Protein 4L9E (pdb70)

Solvent-accessible surface area: 6986 Å² total; per-residue (Å²): 131,171,180,88,101,104,69,147,92,70,77,103,13,64,110,32,223,54,22,25,1,17,0,6,34,88,60,1,107,2,69,8,0,4,94,28,0,5,132,25,1,37,14,96,95,151,74,0,68,40,21,9,5,1,126,8,2,71,69,56,180,124,51,73,0,18,111,42,0,43,87,42,18,75,75,153,82,49,27,63,13,138,11,43,0,115,110,30,108,81,144,0,50,3,18,5,109,56,87,188,41,106,90,72,94,17,0,58,2,49,2,71,80,40,143

B-factor: mean 42.39, std 17.26, range [24.11, 146.59]

Organism: Cereibacter sphaeroides (strain ATCC 17023 / DSM 158 / JCM 6121 / CCUG 31486 / LMG 2827 / NBRC 12203 / NCIMB 8253 / ATH 2.4.1.) (NCBI:txid272943)

Nearest PDB structures (foldseek):
  4l9e-assembly1_A-2  TM=1.003E+00  e=3.384E-23  Cereibacter sphaeroides 2.4.1
  4l9g-assembly1_A  TM=9.927E-01  e=9.973E-22  Cereibacter sphaeroides 2.4.1
  4l9g-assembly1_B  TM=9.903E-01  e=1.534E-21  Cereibacter sphaeroides 2.4.1
  4hh3-assembly1_B  TM=9.884E-01  e=2.509E-21  Cereibacter sphaeroides 2.4.1
  4hh2-assembly1_D  TM=9.838E-01  e=3.413E-21  Cereibacter sphaeroides 2.4.1

GO terms:
  GO:0042802 identical protein binding (F, IPI)
  GO:0005515 protein binding (F, IPI)

Structure (mmCIF, N/CA/C/O backbone):
data_4L9E
#
_entry.id   4L9E
#
_cell.length_a   50.380
_cell.length_b   50.380
_cell.length_c   163.310
_cell.angle_alpha   90.000
_cell.angle_beta   90.000
_cell.angle_gamma   120.000
#
_symmetry.space_group_name_H-M   'P 61 2 2'
#
loop_
_entity.id
_entity.type
_entity.pdbx_description
1 polymer 'Transcriptional regulator, PpsR'
2 water wat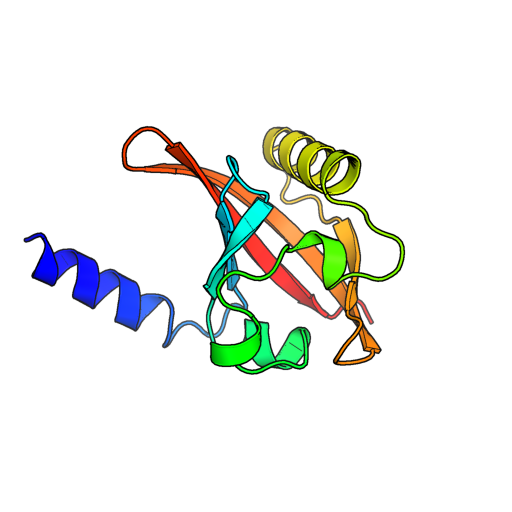er
#
loop_
_atom_site.group_PDB
_atom_site.id
_atom_site.type_symbol
_atom_site.label_atom_id
_atom_site.label_alt_id
_atom_site.label_comp_id
_atom_site.label_asym_id
_atom_site.label_entity_id
_atom_site.label_seq_id
_atom_site.pdbx_PDB_ins_code
_atom_site.Cartn_x
_atom_site.Cartn_y
_atom_site.Cartn_z
_atom_site.occupancy
_atom_site.B_iso_or_equiv
_atom_site.auth_seq_id
_atom_site.auth_comp_id
_atom_site.auth_asym_id
_atom_site.auth_atom_id
_atom_site.pdbx_PDB_model_num
ATOM 1 N N . THR A 1 25 ? 13.259 -4.890 -1.654 1.00 111.26 143 THR A N 1
ATOM 2 C CA . THR A 1 25 ? 12.590 -4.369 -0.468 1.00 107.21 143 THR A CA 1
ATOM 3 C C . THR A 1 25 ? 12.025 -2.981 -0.743 1.00 105.91 143 THR A C 1
ATOM 4 O O . THR A 1 25 ? 10.892 -2.677 -0.372 1.00 97.77 143 THR A O 1
ATOM 8 N N . GLN A 1 26 ? 12.829 -2.138 -1.386 1.00 113.37 144 GLN A N 1
ATOM 9 C CA . GLN A 1 26 ? 12.355 -0.850 -1.876 1.00 112.87 144 GLN A CA 1
ATOM 10 C C . GLN A 1 26 ? 11.271 -1.093 -2.916 1.00 104.88 144 GLN A C 1
ATOM 11 O O . GLN A 1 26 ? 10.159 -0.581 -2.804 1.00 96.26 144 GLN A O 1
ATOM 17 N N . ARG A 1 27 ? 11.607 -1.896 -3.921 1.00 105.34 145 ARG A N 1
ATOM 18 C CA . ARG A 1 27 ? 10.694 -2.207 -5.012 1.00 98.95 145 ARG A CA 1
ATOM 19 C C . ARG A 1 27 ? 9.583 -3.147 -4.556 1.00 87.33 145 ARG A C 1
ATOM 20 O O . ARG A 1 27 ? 8.442 -3.030 -5.001 1.00 79.66 145 ARG A O 1
ATOM 28 N N . GLU A 1 28 ? 9.928 -4.080 -3.673 1.00 81.56 146 GLU A N 1
ATOM 29 C CA . GLU A 1 28 ? 8.963 -5.028 -3.123 1.00 71.05 146 GLU A CA 1
ATOM 30 C C . GLU A 1 28 ? 7.800 -4.314 -2.438 1.00 59.95 146 GLU A C 1
ATOM 31 O O . GLU A 1 28 ? 6.636 -4.502 -2.799 1.00 53.56 146 GLU A O 1
ATOM 37 N N . MET A 1 29 ? 8.121 -3.493 -1.443 1.00 54.78 147 MET A N 1
ATOM 38 C CA . MET A 1 29 ? 7.088 -2.778 -0.709 1.00 46.96 147 MET A CA 1
ATOM 39 C C . MET A 1 29 ? 6.432 -1.712 -1.573 1.00 45.50 147 MET A C 1
ATOM 40 O O . MET A 1 29 ? 5.251 -1.440 -1.416 1.00 42.83 147 MET A O 1
ATOM 45 N N . GLU A 1 30 ? 7.190 -1.128 -2.500 1.00 47.85 148 GLU A N 1
ATOM 46 C CA . GLU A 1 30 ? 6.593 -0.203 -3.457 1.00 49.72 148 GLU A CA 1
ATOM 47 C C . GLU A 1 30 ? 5.524 -0.910 -4.285 1.00 43.89 148 GLU A C 1
ATOM 48 O O . GLU A 1 30 ? 4.437 -0.376 -4.490 1.00 38.08 148 GLU A O 1
ATOM 54 N N . THR A 1 31 ? 5.837 -2.117 -4.750 1.00 46.34 149 THR A N 1
ATOM 55 C CA . THR A 1 31 ? 4.894 -2.879 -5.566 1.00 43.84 149 THR A CA 1
ATOM 56 C C . THR A 1 31 ? 3.632 -3.236 -4.788 1.00 40.42 149 THR A C 1
ATOM 57 O O . THR A 1 31 ? 2.521 -3.057 -5.294 1.00 39.50 149 THR A O 1
ATOM 61 N N . ARG A 1 32 ? 3.794 -3.722 -3.557 1.00 40.15 150 ARG A N 1
ATOM 62 C CA . ARG A 1 32 ? 2.636 -3.988 -2.689 1.00 37.08 150 ARG A CA 1
ATOM 63 C C . ARG A 1 32 ? 1.754 -2.754 -2.521 1.00 35.77 150 ARG A C 1
ATOM 64 O O . ARG A 1 32 ? 0.525 -2.835 -2.586 1.00 35.81 150 ARG A O 1
ATOM 72 N N . TYR A 1 33 ? 2.383 -1.607 -2.287 1.00 31.54 151 TYR A N 1
ATOM 73 C CA . TYR A 1 33 ? 1.644 -0.368 -2.085 1.00 29.61 151 TYR A CA 1
ATOM 74 C C . TYR A 1 33 ? 0.821 -0.003 -3.315 1.00 34.72 151 TYR A C 1
ATOM 75 O O . TYR A 1 33 ? -0.362 0.337 -3.207 1.00 32.84 151 TYR A O 1
ATOM 84 N N . ARG A 1 34 ? 1.463 -0.064 -4.475 1.00 32.95 152 ARG A N 1
ATOM 85 C CA . ARG A 1 34 ? 0.835 0.297 -5.738 1.00 34.68 152 ARG A CA 1
ATOM 86 C C . ARG A 1 34 ? -0.395 -0.566 -5.983 1.00 37.16 152 ARG A C 1
ATOM 87 O O . ARG A 1 34 ? -1.464 -0.066 -6.328 1.00 34.16 152 ARG A O 1
ATOM 95 N N . VAL A 1 35 ? -0.242 -1.868 -5.791 1.00 36.10 153 VAL A N 1
ATOM 96 C CA . VAL A 1 35 ? -1.338 -2.788 -6.066 1.00 34.41 153 VAL A CA 1
ATOM 97 C C . VAL A 1 35 ? -2.489 -2.622 -5.082 1.00 31.95 153 VAL A C 1
ATOM 98 O O . VAL A 1 35 ? -3.644 -2.579 -5.481 1.00 33.96 153 VAL A O 1
ATOM 102 N N . VAL A 1 36 ? -2.181 -2.517 -3.797 1.00 31.37 154 VAL A N 1
ATOM 103 C CA . VAL A 1 36 ? -3.224 -2.342 -2.803 1.00 31.16 154 VAL A CA 1
ATOM 104 C C . VAL A 1 36 ? -3.999 -1.038 -3.041 1.00 29.64 154 VAL A C 1
ATOM 105 O O . VAL A 1 36 ? -5.231 -1.019 -2.968 1.00 32.92 154 VAL A O 1
ATOM 109 N N . LEU A 1 37 ? -3.293 0.042 -3.358 1.00 26.71 155 LEU A N 1
ATOM 110 C CA . LEU A 1 37 ? -3.979 1.313 -3.591 1.00 25.72 155 LEU A CA 1
ATOM 111 C C . LEU A 1 37 ? -4.855 1.232 -4.831 1.00 31.26 155 LEU A C 1
ATOM 112 O O . LEU A 1 37 ? -6.001 1.676 -4.807 1.00 31.54 155 LEU A O 1
ATOM 117 N N . ASP A 1 38 ? -4.329 0.640 -5.893 1.00 29.90 156 ASP A N 1
ATOM 118 C CA A ASP A 1 38 ? -5.043 0.564 -7.166 0.48 32.12 156 ASP A CA 1
ATOM 119 C CA B ASP A 1 38 ? -5.041 0.563 -7.168 0.52 32.11 156 ASP A CA 1
ATOM 120 C C . ASP A 1 38 ? -6.270 -0.335 -7.100 1.00 31.99 156 ASP A C 1
ATOM 121 O O . ASP A 1 38 ? -7.328 0.014 -7.630 1.00 35.75 156 ASP A O 1
ATOM 130 N N . VAL A 1 39 ? -6.120 -1.483 -6.452 1.00 32.35 157 VAL A N 1
ATOM 131 C CA . VAL A 1 39 ? -7.183 -2.478 -6.362 1.00 31.98 157 VAL A CA 1
ATOM 132 C C . VAL A 1 39 ? -8.267 -2.076 -5.358 1.00 34.69 157 VAL A C 1
ATOM 133 O O . VAL A 1 39 ? -9.450 -2.332 -5.579 1.00 35.27 157 VAL A O 1
ATOM 137 N N . SER A 1 40 ? -7.868 -1.429 -4.269 1.00 35.65 158 SER A N 1
ATOM 138 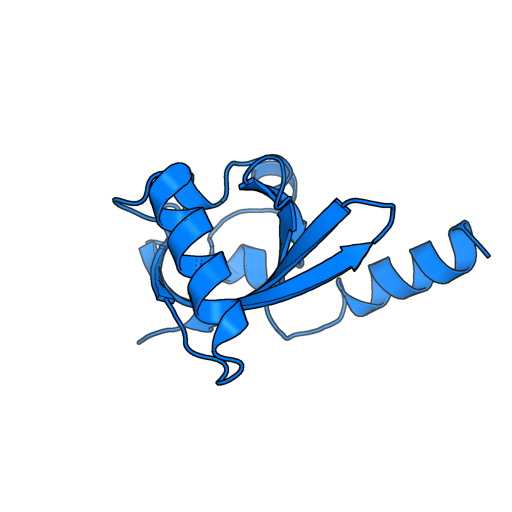C CA . SER A 1 40 ? -8.839 -1.004 -3.259 1.00 35.13 158 SER A CA 1
ATO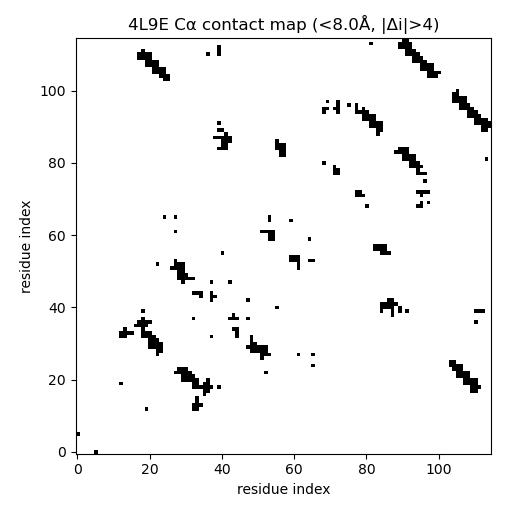M 139 C C . SER A 1 40 ? -10.001 -0.199 -3.829 1.00 29.53 158 SER A C 1
ATOM 140 O O . SER A 1 40 ? -9.808 0.794 -4.533 1.00 32.47 158 SER A O 1
ATOM 143 N N . ARG A 1 41 ? -11.214 -0.645 -3.511 1.00 29.98 159 ARG A N 1
ATOM 144 C CA . ARG A 1 41 ? -12.432 0.046 -3.925 1.00 34.05 159 ARG A CA 1
ATOM 145 C C . ARG A 1 41 ? -12.761 1.253 -3.045 1.00 35.41 159 ARG A C 1
ATOM 146 O O . ARG A 1 41 ? -13.683 2.014 -3.342 1.00 34.83 159 ARG A O 1
ATOM 154 N N . ASP A 1 42 ? -12.010 1.426 -1.964 1.00 29.99 160 ASP A N 1
ATOM 155 C CA . ASP A 1 42 ? -12.137 2.629 -1.137 1.00 29.20 160 ASP A CA 1
ATOM 156 C C . ASP A 1 42 ? -11.469 3.808 -1.852 1.00 29.05 160 ASP A C 1
ATOM 157 O O . ASP A 1 42 ? -10.259 3.799 -2.077 1.00 28.35 160 ASP A O 1
ATOM 162 N N . PRO A 1 43 ? -12.251 4.844 -2.224 1.00 26.10 161 PRO A N 1
ATOM 163 C CA . PRO A 1 43 ? -11.682 5.968 -2.977 1.00 26.02 161 PRO A CA 1
ATOM 164 C C . PRO A 1 43 ? -10.697 6.734 -2.104 1.00 29.86 161 PRO A C 1
ATOM 165 O O . PRO A 1 43 ? -11.076 7.243 -1.046 1.00 30.37 161 PRO A O 1
ATOM 169 N N . MET A 1 44 ? -9.437 6.776 -2.517 1.00 25.78 162 MET A N 1
ATOM 170 C CA . MET A 1 44 ? -8.408 7.412 -1.708 1.00 24.45 162 MET A CA 1
ATOM 171 C C . MET A 1 44 ? -7.541 8.358 -2.521 1.00 25.42 162 MET A C 1
ATOM 172 O O . MET A 1 44 ? -7.172 8.065 -3.659 1.00 28.07 162 MET A O 1
ATOM 177 N N . VAL A 1 45 ? -7.227 9.504 -1.923 1.00 25.54 163 VAL A N 1
ATOM 178 C CA . VAL A 1 45 ? -6.267 10.438 -2.496 1.00 26.02 163 VAL A CA 1
ATOM 179 C C . VAL A 1 45 ? -5.193 10.685 -1.449 1.00 24.99 163 VAL A C 1
ATOM 180 O O . VAL A 1 45 ? -5.504 10.941 -0.279 1.00 29.48 163 VAL A O 1
ATOM 184 N N . LEU A 1 46 ? -3.931 10.615 -1.868 1.00 26.17 164 LEU A N 1
ATOM 185 C CA . LEU A 1 46 ? -2.806 10.919 -0.986 1.00 26.92 164 LEU A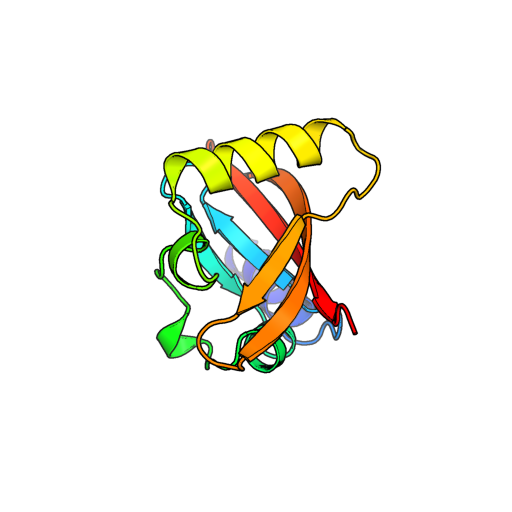 CA 1
ATOM 186 C C . LEU A 1 46 ? -2.273 12.317 -1.295 1.00 26.18 164 LEU A C 1
ATOM 187 O O . LEU A 1 46 ? -1.959 12.611 -2.443 1.00 27.14 164 LEU A O 1
ATOM 192 N N . VAL A 1 47 ? -2.178 13.159 -0.267 1.00 24.71 165 VAL A N 1
ATOM 193 C CA . VAL A 1 47 ? -1.839 14.582 -0.437 1.00 27.47 165 VAL A CA 1
ATOM 194 C C . VAL A 1 47 ? -0.593 14.928 0.372 1.00 31.29 165 VAL A C 1
ATOM 195 O O . VAL A 1 47 ? -0.457 14.507 1.519 1.00 29.18 165 VAL A O 1
ATOM 199 N N . SER A 1 48 ? 0.317 15.687 -0.235 1.00 30.97 166 SER A N 1
ATOM 200 C CA . SER A 1 48 ? 1.500 16.184 0.462 1.00 33.30 166 SER A CA 1
ATOM 201 C C . SER A 1 48 ? 1.143 17.271 1.467 1.00 30.92 166 SER A C 1
ATOM 202 O O . SER A 1 48 ? 0.531 18.280 1.108 1.00 31.99 166 SER A O 1
ATOM 205 N N . MET A 1 49 ? 1.524 17.082 2.728 1.00 32.65 167 MET A N 1
ATOM 206 C CA . MET A 1 49 ? 1.333 18.134 3.721 1.00 31.19 167 MET A CA 1
ATOM 207 C C . MET A 1 49 ? 2.187 19.338 3.339 1.00 32.07 167 MET A C 1
ATOM 208 O O . MET A 1 49 ? 1.787 20.489 3.525 1.00 35.51 167 MET A O 1
ATOM 213 N N . SER A 1 50 ? 3.373 19.072 2.802 1.00 31.66 168 SER A N 1
ATOM 214 C CA . SER A 1 50 ? 4.259 20.159 2.415 1.00 34.50 168 SER A CA 1
ATOM 215 C C . SER A 1 50 ? 3.712 21.074 1.325 1.00 34.29 168 SER A C 1
ATOM 216 O O . SER A 1 50 ? 3.824 22.293 1.437 1.00 37.95 168 SER A O 1
ATOM 219 N N . THR A 1 51 ? 3.142 20.507 0.269 1.00 34.45 169 THR A N 1
ATOM 220 C CA . THR A 1 51 ? 2.755 21.324 -0.884 1.00 34.52 169 THR A CA 1
ATOM 221 C C . THR A 1 51 ? 1.246 21.461 -1.051 1.00 30.74 169 THR A C 1
ATOM 222 O O . THR A 1 51 ? 0.776 22.359 -1.757 1.00 38.55 169 THR A O 1
ATOM 226 N N . GLY A 1 52 ? 0.494 20.565 -0.420 1.00 31.90 170 GLY A N 1
ATOM 227 C CA . GLY A 1 52 ? -0.944 20.506 -0.604 1.00 35.33 170 GLY A CA 1
ATOM 228 C C . GLY A 1 52 ? -1.323 19.874 -1.933 1.00 32.32 170 GLY A C 1
ATOM 229 O O . GLY A 1 52 ? -2.477 19.925 -2.340 1.00 33.16 170 GLY A O 1
ATOM 230 N N . ARG A 1 53 ? -0.348 19.280 -2.621 1.00 32.30 171 ARG A N 1
ATOM 231 C CA . ARG A 1 53 ? -0.628 18.647 -3.912 1.00 30.00 171 ARG A CA 1
ATOM 232 C C . ARG A 1 53 ? -0.872 17.145 -3.817 1.00 32.38 171 ARG A C 1
ATOM 233 O O . ARG A 1 53 ? -0.383 16.473 -2.909 1.00 30.32 171 ARG A O 1
ATOM 241 N N . ILE A 1 54 ? -1.667 16.637 -4.751 1.00 30.27 172 ILE A N 1
ATOM 242 C CA . ILE A 1 54 ? -1.947 15.206 -4.840 1.00 28.01 172 ILE A CA 1
ATOM 243 C C . ILE A 1 54 ? -0.690 14.460 -5.271 1.00 29.15 172 ILE A C 1
ATOM 244 O O . ILE A 1 54 ? -0.096 14.771 -6.311 1.00 33.16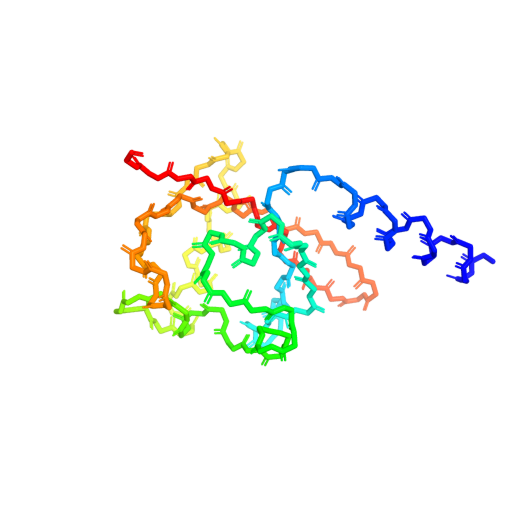 172 ILE A O 1
ATOM 249 N N . VAL A 1 55 ? -0.258 13.499 -4.455 1.00 26.75 173 VAL A N 1
ATOM 250 C CA . VAL A 1 55 ? 0.927 12.726 -4.783 1.00 29.53 173 VAL A CA 1
ATOM 251 C C . VAL A 1 55 ? 0.561 11.346 -5.299 1.00 27.28 173 VAL A C 1
ATOM 252 O O . VAL A 1 55 ? 1.359 10.741 -6.001 1.00 30.88 173 VAL A O 1
ATOM 256 N N . ASP A 1 56 ? -0.652 10.892 -4.970 1.00 30.09 174 ASP A N 1
ATOM 257 C CA . ASP A 1 56 ? -1.186 9.613 -5.456 1.00 27.50 174 ASP A CA 1
ATOM 258 C C . ASP A 1 56 ? -2.699 9.543 -5.252 1.00 26.85 174 ASP A C 1
ATOM 259 O O . ASP A 1 56 ? -3.287 10.339 -4.505 1.00 27.38 174 ASP A O 1
ATOM 264 N N . LEU A 1 57 ? -3.318 8.589 -5.938 1.00 26.53 175 LEU A N 1
ATOM 265 C CA . LEU A 1 57 ? -4.740 8.328 -5.796 1.00 25.77 175 LEU A CA 1
ATOM 266 C C . LEU A 1 57 ? -5.062 7.027 -6.510 1.00 26.33 175 LEU A C 1
ATOM 267 O O . LEU A 1 57 ? -4.234 6.481 -7.239 1.00 28.62 175 LEU A O 1
ATOM 272 N N . ASN A 1 58 ? -6.276 6.540 -6.310 1.00 24.93 176 ASN A N 1
ATOM 273 C CA . ASN A 1 58 ? -6.767 5.416 -7.090 1.00 26.90 176 ASN A CA 1
ATOM 274 C C . ASN A 1 58 ? -7.922 5.784 -8.016 1.00 27.74 176 ASN A C 1
ATOM 275 O O . ASN A 1 58 ? -8.423 6.904 -7.964 1.00 28.42 176 ASN A O 1
ATOM 280 N N . SER A 1 59 ? -8.328 4.848 -8.876 1.00 28.55 177 SER A N 1
ATOM 281 C CA A SER A 1 59 ? -9.330 5.184 -9.883 0.77 31.07 177 SER A CA 1
ATOM 282 C CA B SER A 1 59 ? -9.348 5.116 -9.891 0.23 31.91 177 SER A CA 1
ATOM 283 C C . SER A 1 59 ? -10.710 5.396 -9.272 1.00 31.53 177 SER A C 1
ATOM 284 O O . S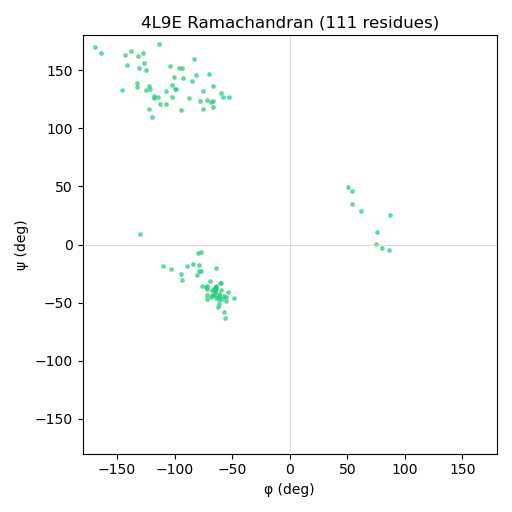ER A 1 59 ? -11.523 6.137 -9.830 1.00 31.28 177 SER A O 1
ATOM 289 N N . ALA A 1 60 ? -10.971 4.775 -8.125 1.00 27.89 178 ALA A N 1
ATOM 290 C CA . ALA A 1 60 ? -12.235 5.030 -7.424 1.00 30.02 178 ALA A CA 1
ATOM 291 C C . ALA A 1 60 ? -12.306 6.487 -6.979 1.00 27.09 178 ALA A C 1
ATOM 292 O O . ALA A 1 60 ? -13.373 7.110 -7.063 1.00 28.44 178 ALA A O 1
ATOM 294 N N . ALA A 1 61 ? -11.178 7.044 -6.530 1.00 25.56 179 ALA A N 1
ATOM 295 C CA . ALA A 1 61 ? -11.143 8.475 -6.214 1.00 27.44 179 ALA A CA 1
ATOM 296 C C . ALA A 1 61 ? -11.296 9.311 -7.471 1.00 30.46 179 ALA A C 1
ATOM 297 O O . ALA A 1 61 ? -12.023 10.312 -7.475 1.00 28.03 179 ALA A O 1
ATOM 299 N N . GLY A 1 62 ? -10.593 8.922 -8.531 1.00 27.31 180 GLY A N 1
ATOM 300 C CA . GLY A 1 62 ? -10.689 9.622 -9.803 1.00 27.21 180 GLY A CA 1
ATOM 301 C C . GLY A 1 62 ? -12.125 9.741 -10.289 1.00 31.12 180 GLY A C 1
ATOM 302 O O . GLY A 1 62 ? -12.532 10.779 -10.801 1.00 29.50 180 GLY A O 1
ATOM 303 N N . LEU A 1 63 ? -12.901 8.673 -10.118 1.00 30.49 181 LEU A N 1
ATOM 304 C CA . LEU A 1 63 ? -14.285 8.668 -10.578 1.00 28.06 181 LEU A CA 1
ATOM 305 C C . LEU A 1 63 ? -15.142 9.686 -9.825 1.00 30.07 181 LEU A C 1
ATOM 306 O O . LEU A 1 63 ? -15.988 10.368 -10.419 1.00 30.38 181 LEU A O 1
ATOM 311 N N . LEU A 1 64 ? -14.940 9.773 -8.515 1.00 29.83 182 LEU A N 1
ATOM 312 C CA . LEU A 1 64 ? -15.709 10.701 -7.697 1.00 28.69 182 LEU A CA 1
ATOM 313 C C . LEU A 1 64 ? -15.292 12.132 -7.959 1.00 28.47 182 LEU A C 1
ATOM 314 O O . LEU A 1 64 ? -16.115 13.036 -7.953 1.00 30.42 182 LEU A O 1
ATOM 319 N N . LEU A 1 65 ? -13.999 12.332 -8.202 1.00 28.49 183 LEU A N 1
ATOM 320 C CA . LEU A 1 65 ? -13.487 13.672 -8.479 1.00 26.63 183 LEU A CA 1
ATOM 321 C C . LEU A 1 65 ? -13.760 14.121 -9.909 1.00 28.58 183 LEU A C 1
ATOM 322 O O . LEU A 1 65 ? -13.790 15.324 -10.188 1.00 32.60 183 LEU A O 1
ATOM 327 N N . GLY A 1 66 ? -13.957 13.170 -10.809 1.00 30.51 184 GLY A N 1
ATOM 328 C CA . GLY A 1 66 ? -14.256 13.482 -12.193 1.00 32.29 184 GLY A CA 1
ATOM 329 C C . GLY A 1 66 ? -13.022 13.674 -13.054 1.00 31.85 184 GLY A C 1
ATOM 330 O O . GLY A 1 66 ? -13.083 14.350 -14.090 1.00 31.60 184 GLY A O 1
ATOM 331 N N . GLY A 1 67 ? -11.913 13.064 -12.647 1.00 28.25 185 GLY A N 1
ATOM 332 C CA . GLY A 1 67 ? -10.673 13.203 -13.388 1.00 26.26 185 GLY A CA 1
ATOM 333 C C . GLY A 1 67 ? -9.865 11.922 -13.457 1.00 29.71 185 GLY A C 1
ATOM 334 O O . GLY A 1 67 ? -9.981 11.057 -12.596 1.00 36.91 185 GLY A O 1
ATOM 335 N N . VAL A 1 68 ? -9.047 11.795 -14.489 1.00 30.48 186 VAL A N 1
ATOM 336 C CA . VAL A 1 68 ? -8.144 10.652 -14.561 1.00 31.53 186 VAL A CA 1
ATOM 337 C C . VAL A 1 68 ? -6.885 10.919 -13.747 1.00 34.01 186 VAL A C 1
ATOM 338 O O . VAL A 1 68 ? -6.550 12.062 -13.440 1.00 37.07 186 VAL A O 1
ATOM 342 N N . ARG A 1 69 ? -6.204 9.836 -13.386 1.00 37.61 187 ARG A N 1
ATOM 343 C CA . ARG A 1 69 ? -4.989 9.903 -12.587 1.00 38.64 187 ARG A CA 1
ATOM 344 C C . ARG A 1 69 ? -4.004 10.923 -13.131 1.00 38.56 187 ARG A C 1
ATOM 345 O O . ARG A 1 69 ? -3.447 11.736 -12.393 1.00 43.76 187 ARG A O 1
ATOM 353 N N . GLN A 1 70 ? -3.812 10.887 -14.442 1.00 43.67 188 GLN A N 1
ATOM 354 C CA . GLN A 1 70 ? -2.878 11.765 -15.118 1.00 44.73 188 GLN A CA 1
ATOM 355 C C . GLN A 1 70 ? -3.193 13.256 -14.940 1.00 46.15 188 GLN A C 1
ATOM 356 O O . GLN A 1 70 ? -2.286 14.078 -14.877 1.00 49.64 188 GLN A O 1
ATOM 362 N N . ASP A 1 71 ? -4.471 13.609 -14.849 1.00 41.06 189 ASP A N 1
ATOM 363 C CA . ASP A 1 71 ? -4.832 15.006 -14.655 1.00 39.88 189 ASP A CA 1
ATOM 364 C C . ASP A 1 71 ? -4.707 15.429 -13.195 1.00 36.75 189 ASP A C 1
ATOM 365 O O . ASP A 1 71 ? -4.475 16.596 -12.902 1.00 41.80 189 ASP A O 1
ATOM 370 N N . LEU A 1 72 ? -4.840 14.475 -12.280 1.00 31.61 190 LEU A N 1
ATOM 371 C CA . LEU A 1 72 ? -4.923 14.795 -10.854 1.00 29.93 190 LEU A CA 1
ATOM 372 C C . LEU A 1 72 ? -3.574 14.755 -10.122 1.00 32.67 190 LEU A C 1
ATOM 373 O O . LEU A 1 72 ? -3.373 15.490 -9.154 1.00 30.23 190 LEU A O 1
ATOM 378 N N . LEU A 1 73 ? -2.660 13.897 -10.572 1.00 30.92 191 LEU A N 1
ATOM 379 C CA . LEU A 1 73 ? -1.322 13.844 -9.986 1.00 30.91 191 LEU A CA 1
ATOM 380 C C . LEU A 1 73 ? -0.652 15.192 -10.088 1.00 33.37 191 LEU A C 1
ATOM 381 O O . LEU A 1 73 ? -0.587 15.777 -11.166 1.00 35.49 191 LEU A O 1
ATOM 386 N N . GLY A 1 74 ? -0.180 15.693 -8.952 1.00 32.68 192 GLY A N 1
ATOM 387 C CA . GLY A 1 74 ? 0.530 16.959 -8.914 1.00 30.21 192 GLY A CA 1
ATOM 388 C C . GLY A 1 74 ? -0.390 18.152 -8.783 1.00 31.47 192 GLY A C 1
ATOM 389 O O . GLY A 1 74 ? 0.077 19.282 -8.658 1.00 36.34 192 GLY A O 1
ATOM 390 N N . ALA A 1 75 ? -1.697 17.917 -8.810 1.00 31.91 193 ALA A N 1
ATOM 391 C CA . ALA A 1 75 ? -2.647 19.024 -8.720 1.00 31.40 193 ALA A CA 1
ATOM 392 C C . ALA A 1 75 ? -2.859 19.465 -7.275 1.00 28.06 193 ALA A C 1
ATOM 393 O O . ALA A 1 75 ? -2.813 18.659 -6.366 1.00 31.18 193 ALA A O 1
ATOM 395 N N . ALA A 1 76 ? -3.067 20.767 -7.059 1.00 30.30 194 ALA A N 1
ATOM 396 C CA . ALA A 1 76 ? -3.394 21.236 -5.718 1.00 31.38 194 ALA A CA 1
ATOM 397 C C . ALA A 1 76 ? -4.754 20.693 -5.325 1.00 32.35 194 ALA A C 1
ATOM 398 O O . ALA A 1 76 ? -5.744 20.912 -6.038 1.00 35.96 194 ALA A O 1
ATOM 400 N N . ILE A 1 77 ? -4.815 19.975 -4.209 1.00 32.31 195 ILE A N 1
ATOM 401 C CA . ILE A 1 77 ? -6.079 19.349 -3.809 1.00 28.76 195 ILE A CA 1
ATOM 402 C C . ILE A 1 77 ? -7.184 20.392 -3.606 1.00 29.89 195 ILE A C 1
ATOM 403 O O . ILE A 1 77 ? -8.336 20.164 -4.000 1.00 29.47 195 ILE A O 1
ATOM 408 N N . ALA A 1 78 ? -6.846 21.541 -3.031 1.00 29.83 196 ALA A N 1
ATOM 409 C CA . ALA A 1 78 ? -7.875 22.555 -2.749 1.00 28.46 196 ALA A CA 1
ATOM 410 C C . ALA A 1 78 ? -8.575 23.043 -4.015 1.00 34.91 196 ALA A C 1
ATOM 411 O O . ALA A 1 78 ? -9.770 23.346 -4.000 1.00 31.28 196 ALA A O 1
ATOM 413 N N . GLN A 1 79 ? -7.838 23.093 -5.117 1.00 31.61 197 GLN A N 1
ATOM 414 C CA . GLN A 1 79 ? -8.359 23.663 -6.351 1.00 35.83 197 GLN A CA 1
ATOM 415 C C . GLN A 1 79 ? -9.309 22.714 -7.082 1.00 33.20 197 GLN A C 1
ATOM 416 O O . GLN A 1 79 ? -9.941 23.099 -8.067 1.00 35.55 197 GLN A O 1
ATOM 422 N N . GLU A 1 80 ? -9.420 21.488 -6.582 1.00 27.86 198 GLU A N 1
ATOM 423 C CA . GLU A 1 80 ? -10.412 20.546 -7.094 1.00 28.92 198 GLU A CA 1
ATOM 424 C C . GLU A 1 80 ? -11.789 20.847 -6.522 1.00 32.54 198 GLU A C 1
ATOM 425 O O . GLU A 1 80 ? -12.797 20.386 -7.056 1.00 32.34 198 GLU A O 1
ATOM 431 N N . PHE A 1 81 ? -11.829 21.607 -5.434 1.00 30.51 199 PHE A N 1
ATOM 432 C CA . PHE A 1 81 ? -13.078 21.773 -4.689 1.00 31.99 199 PHE A CA 1
ATOM 433 C C . PHE A 1 81 ? -13.556 23.213 -4.751 1.00 31.99 199 PHE A C 1
ATOM 434 O O . PHE A 1 81 ? -12.812 24.148 -4.448 1.00 33.02 199 PHE A O 1
ATOM 442 N N . GLU A 1 82 ? -14.810 23.402 -5.155 1.00 27.43 200 GLU A N 1
ATOM 443 C CA . GLU A 1 82 ? -15.289 24.754 -5.390 1.00 31.32 200 GLU A CA 1
ATOM 444 C C . GLU A 1 82 ? -15.214 25.627 -4.145 1.00 36.15 200 GLU A C 1
ATOM 445 O O . GLU A 1 82 ? -15.627 25.221 -3.063 1.00 36.25 200 GLU A O 1
ATOM 451 N N . GLY A 1 83 ? -14.640 26.815 -4.308 1.00 32.57 201 GLY A N 1
ATOM 452 C CA . GLY A 1 83 ? -14.546 27.774 -3.224 1.00 35.03 201 GLY A CA 1
ATOM 453 C C . GLY A 1 83 ? -13.423 27.560 -2.216 1.00 32.87 201 GLY A C 1
ATOM 454 O O . GLY A 1 83 ? -13.249 28.390 -1.326 1.00 40.36 201 GLY A O 1
ATOM 455 N N . ARG A 1 84 ? -12.652 26.486 -2.348 1.00 34.58 202 ARG A N 1
ATOM 456 C CA . ARG A 1 84 ? -11.565 26.254 -1.393 1.00 34.07 202 ARG A CA 1
ATOM 457 C C . ARG A 1 84 ? -10.228 26.823 -1.881 1.00 39.39 202 ARG A C 1
ATOM 458 O O . ARG A 1 84 ? -9.991 26.940 -3.081 1.00 42.96 202 ARG A O 1
ATOM 466 N N . ARG A 1 85 ? -9.371 27.195 -0.935 1.00 42.76 203 ARG A N 1
ATOM 467 C CA . ARG A 1 85 ? -8.017 27.649 -1.251 1.00 42.85 203 ARG A CA 1
ATOM 468 C C . ARG A 1 85 ? -7.025 26.824 -0.428 1.00 40.62 203 ARG A C 1
ATOM 469 O O . ARG A 1 85 ? -7.388 26.285 0.612 1.00 35.17 203 ARG A O 1
ATOM 477 N N . ARG A 1 86 ? -5.779 26.720 -0.884 1.00 41.57 204 ARG A N 1
ATOM 478 C CA . ARG A 1 86 ? -4.827 25.804 -0.248 1.00 42.41 204 ARG A CA 1
ATOM 479 C C . ARG A 1 86 ? -4.623 26.011 1.248 1.00 33.23 204 ARG A C 1
ATOM 480 O O . ARG A 1 86 ? -4.661 25.054 2.015 1.00 37.13 204 ARG A O 1
ATOM 488 N N . GLY A 1 87 ? -4.392 27.250 1.652 1.00 34.30 205 GLY A N 1
ATOM 489 C CA . GLY A 1 87 ? -4.098 27.547 3.042 1.00 36.92 205 GLY A CA 1
ATOM 490 C C . GLY A 1 87 ? -5.180 27.048 3.978 1.00 41.91 205 GLY A C 1
ATOM 491 O O . GLY A 1 87 ? -4.943 26.167 4.807 1.00 43.64 205 GLY A O 1
ATOM 492 N N . GLU A 1 88 ? -6.380 27.594 3.824 1.00 40.79 206 GLU A N 1
ATOM 493 C CA . GLU A 1 88 ? -7.488 27.262 4.713 1.00 40.41 206 GLU A CA 1
ATOM 494 C C . GLU A 1 88 ? -7.901 25.794 4.612 1.00 35.65 206 GLU A C 1
ATOM 495 O O . GLU A 1 88 ? -8.260 25.174 5.610 1.00 40.05 206 GLU A O 1
ATOM 501 N N . PHE A 1 89 ? -7.832 25.227 3.411 1.00 32.01 207 PHE A N 1
ATOM 502 C CA . PHE A 1 89 ? -8.302 23.868 3.214 1.00 32.81 207 PHE A CA 1
ATOM 503 C C . PHE A 1 89 ? -7.348 22.872 3.863 1.00 33.03 207 PHE A C 1
ATOM 504 O O . PHE A 1 89 ? -7.778 21.924 4.522 1.00 34.69 207 PHE A O 1
ATOM 512 N N . MET A 1 90 ? -6.052 23.088 3.675 1.00 36.24 208 MET A N 1
ATOM 513 C CA . MET A 1 90 ? -5.060 22.223 4.303 1.00 33.94 208 MET A CA 1
ATOM 514 C C . MET A 1 90 ? -5.113 22.361 5.823 1.00 34.29 208 MET A C 1
ATOM 515 O O . MET A 1 90 ? -4.940 21.377 6.544 1.00 40.01 208 MET A O 1
ATOM 520 N N . GLU A 1 91 ? -5.355 23.574 6.317 1.00 36.32 209 GLU A N 1
ATOM 521 C CA . GLU A 1 91 ? -5.488 23.765 7.757 1.00 40.24 209 GLU A CA 1
ATOM 522 C C . GLU A 1 91 ? -6.738 23.029 8.263 1.00 41.08 209 GLU A C 1
ATOM 523 O O . GLU A 1 91 ? -6.730 22.427 9.338 1.00 45.78 209 GLU A O 1
ATOM 529 N N . THR A 1 92 ? -7.805 23.083 7.479 1.00 36.03 210 THR A N 1
ATOM 530 C CA . THR A 1 92 ? -9.053 22.413 7.839 1.00 35.90 210 THR A CA 1
ATOM 531 C C . THR A 1 92 ? -8.842 20.901 7.963 1.00 36.36 210 THR A C 1
ATOM 532 O O . THR A 1 92 ? -9.192 20.308 8.978 1.00 43.24 210 THR A O 1
ATOM 536 N N . MET A 1 93 ? -8.245 20.292 6.945 1.00 35.53 211 MET A N 1
ATOM 537 C CA . MET A 1 93 ? -7.990 18.856 6.969 1.00 32.96 211 MET A CA 1
ATOM 538 C C . MET A 1 93 ? -7.008 18.448 8.066 1.00 36.91 211 MET A C 1
ATOM 539 O O . MET A 1 93 ? -7.174 17.401 8.687 1.00 39.58 211 MET A O 1
ATOM 544 N N . THR A 1 94 ? -5.991 19.271 8.306 1.00 36.83 212 THR A N 1
ATOM 545 C CA . THR A 1 94 ? -5.009 18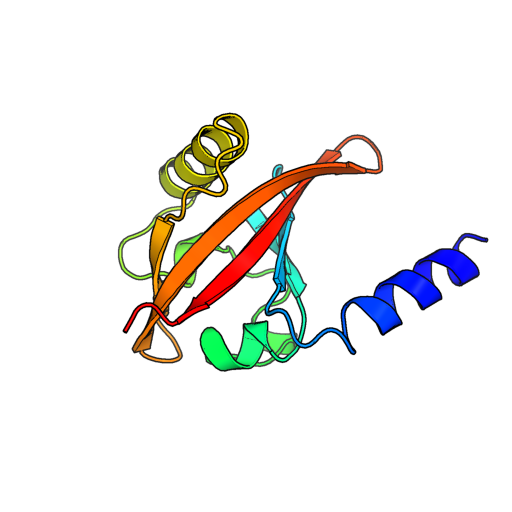.966 9.336 1.00 41.08 212 THR A CA 1
ATOM 546 C C . THR A 1 94 ? -5.659 18.974 10.712 1.00 47.11 212 THR A C 1
ATOM 547 O O . THR A 1 94 ? -5.371 18.125 11.554 1.00 47.11 212 THR A O 1
ATOM 551 N N . ASN A 1 95 ? -6.554 19.929 10.927 1.00 43.07 213 ASN A N 1
ATOM 552 C CA . ASN A 1 95 ? -7.234 20.033 12.206 1.00 50.29 213 ASN A CA 1
ATOM 553 C C . ASN A 1 95 ? -8.240 18.903 12.388 1.00 50.51 213 ASN A C 1
ATOM 554 O O . ASN A 1 95 ? -8.387 18.368 13.484 1.00 59.36 213 ASN A O 1
ATOM 559 N N . LEU A 1 96 ? -8.918 18.533 11.308 1.00 50.29 214 LEU A N 1
ATOM 560 C CA . LEU A 1 96 ? -9.895 17.451 11.359 1.00 50.47 214 LEU A CA 1
ATOM 561 C C . LEU A 1 96 ? -9.238 16.107 11.617 1.00 49.78 214 LEU A C 1
ATOM 562 O O . LEU A 1 96 ? -9.766 15.283 12.364 1.00 51.09 214 LEU A O 1
ATOM 567 N N . ALA A 1 97 ? -8.082 15.893 10.997 1.00 45.38 215 ALA A N 1
ATOM 568 C CA . ALA A 1 97 ? -7.333 14.656 11.177 1.00 46.62 215 ALA A CA 1
ATOM 569 C C . ALA A 1 97 ? -6.872 14.506 12.622 1.00 53.00 215 ALA A C 1
ATOM 570 O O . ALA A 1 97 ? -6.563 13.405 13.074 1.00 56.10 215 ALA A O 1
ATOM 572 N N . ALA A 1 98 ? -6.828 15.619 13.343 1.00 50.81 216 ALA A N 1
ATOM 573 C CA . ALA A 1 98 ? -6.380 15.619 14.728 1.00 51.25 216 ALA A CA 1
ATOM 574 C C . ALA A 1 98 ? -7.500 15.250 15.691 1.00 52.63 216 ALA A C 1
ATOM 575 O O . ALA A 1 98 ? -7.248 14.923 16.849 1.00 52.63 216 ALA A O 1
ATOM 577 N N . THR A 1 99 ? -8.743 15.321 15.224 1.00 55.92 217 THR A N 1
ATOM 578 C CA . THR A 1 99 ? -9.876 14.987 16.079 1.00 64.07 217 THR A CA 1
ATOM 579 C C . THR A 1 99 ? -10.005 13.472 16.222 1.00 68.86 217 THR A C 1
ATOM 580 O O . THR A 1 99 ? -10.572 12.983 17.200 1.00 70.98 217 THR A O 1
ATOM 584 N N . GLU A 1 100 ? -9.457 12.744 15.246 1.00 71.55 218 GLU A N 1
ATOM 585 C CA . GLU A 1 100 ? -9.492 11.280 15.227 1.00 74.59 218 GLU A CA 1
ATOM 586 C C . GLU A 1 100 ? -10.906 10.746 15.437 1.00 75.31 218 GLU A C 1
ATOM 587 O O . GLU A 1 100 ? -11.142 9.876 16.277 1.00 75.41 218 GLU A O 1
ATOM 593 N N . SER A 1 101 ? -11.842 11.291 14.669 1.00 72.58 219 SER A N 1
ATOM 594 C CA . SER A 1 101 ? -13.246 10.922 14.766 1.00 69.53 219 SER A CA 1
ATOM 595 C C . SER A 1 101 ? -13.767 10.607 13.378 1.00 69.69 219 SER A C 1
ATOM 596 O O . SER A 1 101 ? -14.971 10.429 13.184 1.00 71.92 219 SER A O 1
ATOM 599 N N . ALA A 1 102 ? -12.844 10.545 12.420 1.00 66.85 220 ALA A N 1
ATOM 600 C CA . ALA A 1 102 ? -13.180 10.388 11.009 1.00 66.78 220 ALA A CA 1
ATOM 601 C C . ALA A 1 102 ? -14.158 11.468 10.549 1.00 68.41 220 ALA A C 1
ATOM 602 O O . ALA A 1 102 ? -15.027 11.214 9.715 1.00 65.76 220 ALA A O 1
ATOM 604 N N . ALA A 1 103 ? -14.014 12.669 11.108 1.00 73.55 221 ALA A N 1
ATOM 605 C CA . ALA A 1 103 ? -14.864 13.798 10.742 1.00 69.34 221 ALA A CA 1
ATOM 606 C C . ALA A 1 103 ? -14.586 14.214 9.298 1.00 61.03 221 ALA A C 1
ATOM 607 O O . ALA A 1 103 ? -13.423 14.260 8.870 1.00 52.19 221 ALA A O 1
ATOM 609 N N . PRO A 1 104 ? -15.655 14.488 8.531 1.00 51.12 222 PRO A N 1
ATOM 610 C CA . PRO A 1 104 ? -15.489 14.781 7.107 1.00 43.71 222 PRO A CA 1
ATOM 611 C C . PRO A 1 104 ? -15.618 16.261 6.770 1.00 41.70 222 PRO A C 1
ATOM 612 O O . PRO A 1 104 ? -16.287 17.009 7.480 1.00 50.58 222 PRO A O 1
ATOM 616 N N . VAL A 1 105 ? -14.969 16.671 5.687 1.00 38.81 223 VAL A N 1
ATOM 617 C CA . VAL A 1 105 ? -15.200 17.994 5.125 1.00 35.59 223 VAL A CA 1
ATOM 618 C C . VAL A 1 105 ? -16.151 17.818 3.959 1.00 36.17 223 VAL A C 1
ATOM 619 O O . VAL A 1 105 ? -15.956 16.928 3.130 1.00 36.60 223 VAL A O 1
ATOM 623 N N . GLU A 1 106 ? -17.176 18.662 3.889 1.00 34.37 224 GLU A N 1
ATOM 624 C CA . GLU A 1 106 ? -18.095 18.624 2.762 1.00 31.67 224 GLU A CA 1
ATOM 625 C C . GLU A 1 106 ? -17.577 19.495 1.636 1.00 29.90 224 GLU A C 1
ATOM 626 O O . GLU A 1 106 ? -17.327 20.692 1.841 1.00 33.13 224 GLU A O 1
ATOM 632 N N . VAL A 1 107 ? -17.464 18.915 0.451 1.00 29.53 225 VAL A N 1
ATOM 633 C CA . VAL A 1 107 ? -16.941 19.632 -0.703 1.00 32.04 225 VAL A CA 1
ATOM 634 C C . VAL A 1 107 ? -17.737 19.343 -1.966 1.00 35.34 225 VAL A C 1
ATOM 635 O O . VAL A 1 107 ? -18.552 18.410 -2.014 1.00 31.22 225 VAL A O 1
ATOM 639 N N . LEU A 1 108 ? -17.503 20.168 -2.981 1.00 33.47 226 LEU A N 1
ATOM 640 C CA . LEU A 1 108 ? -18.087 19.977 -4.304 1.00 30.76 226 LEU A CA 1
ATOM 641 C C . LEU A 1 108 ? -16.948 19.882 -5.311 1.00 29.44 226 LEU A C 1
ATOM 642 O O . LEU A 1 108 ? -16.196 20.837 -5.488 1.00 32.57 226 LEU A O 1
ATOM 647 N N . ALA A 1 109 ? -16.818 18.729 -5.963 1.00 27.40 227 ALA A N 1
ATOM 648 C CA . ALA A 1 109 ? -15.715 18.510 -6.898 1.00 27.43 227 ALA A CA 1
ATOM 649 C C . ALA A 1 109 ? -15.999 19.211 -8.218 1.00 28.42 227 ALA A C 1
ATOM 650 O O . ALA A 1 109 ? -17.040 18.984 -8.835 1.00 31.45 227 ALA A O 1
ATOM 652 N N . ARG A 1 110 ? -15.089 20.095 -8.639 1.00 31.16 228 ARG A N 1
ATOM 653 C CA . ARG A 1 110 ? -15.293 20.891 -9.848 1.00 31.38 228 ARG A CA 1
ATOM 654 C C . ARG A 1 110 ? -15.533 20.050 -11.100 1.00 29.83 228 ARG A C 1
ATOM 655 O O . ARG A 1 110 ? -16.431 20.349 -11.888 1.00 34.60 228 ARG A O 1
ATOM 663 N N . ARG A 1 111 ? -14.743 18.998 -11.293 1.00 29.61 229 ARG A N 1
ATOM 664 C CA . ARG A 1 111 ? -14.812 18.265 -12.551 1.00 29.97 229 ARG A CA 1
ATOM 665 C C . ARG A 1 111 ? -16.097 17.446 -12.669 1.00 31.24 229 ARG A C 1
ATOM 666 O O . ARG A 1 111 ? -16.768 17.485 -13.700 1.00 33.95 229 ARG A O 1
ATOM 674 N N . SER A 1 112 ? -16.437 16.717 -11.610 1.00 31.83 230 SER A N 1
ATOM 675 C CA . SER A 1 112 ? -17.583 15.805 -11.650 1.00 32.23 230 SER A CA 1
ATOM 676 C C . SER A 1 112 ? -18.883 16.474 -11.242 1.00 33.21 230 SER A C 1
ATOM 677 O O . SER A 1 112 ? -19.976 15.964 -11.538 1.00 33.64 230 SER A O 1
ATOM 680 N N . GLN A 1 113 ? -18.761 17.607 -10.555 1.00 32.06 231 GLN A N 1
ATOM 681 C CA . GLN A 1 113 ? -19.902 18.336 -10.003 1.00 37.91 231 GLN A CA 1
ATOM 682 C C . GLN A 1 113 ? -20.669 17.515 -8.969 1.00 33.68 231 GLN A C 1
ATOM 683 O O . GLN A 1 113 ? -21.883 17.697 -8.787 1.00 40.66 231 GLN A O 1
ATOM 689 N N . LYS A 1 114 ? -19.948 16.615 -8.302 1.00 33.83 232 LYS A N 1
ATOM 690 C CA . LYS A 1 114 ? -20.482 15.782 -7.227 1.00 30.65 232 LYS A CA 1
ATOM 691 C C . LYS A 1 114 ? -20.121 16.366 -5.863 1.00 31.09 232 LYS A C 1
ATOM 692 O O . LYS A 1 114 ? -18.963 16.731 -5.625 1.00 30.50 232 LYS A O 1
ATOM 698 N N . ARG A 1 115 ? -21.099 16.433 -4.968 1.00 31.44 233 ARG A N 1
ATOM 699 C CA . ARG A 1 115 ? -20.836 16.742 -3.569 1.00 32.10 233 ARG A CA 1
ATOM 700 C C . ARG A 1 115 ? -20.245 15.525 -2.880 1.00 34.04 233 ARG A C 1
ATOM 701 O O . ARG A 1 115 ? -20.751 14.398 -3.010 1.00 30.99 233 ARG A O 1
ATOM 709 N N . LEU A 1 116 ? -19.165 15.762 -2.149 1.00 32.31 234 LEU A N 1
ATOM 710 C CA . LEU A 1 116 ? -18.382 14.683 -1.571 1.00 29.20 234 LEU A CA 1
ATOM 711 C C . LEU A 1 116 ? -18.091 14.935 -0.097 1.00 35.52 234 LEU A C 1
ATOM 712 O O . LEU A 1 116 ? -18.177 16.065 0.394 1.00 33.17 234 LEU A O 1
ATOM 717 N N . LEU A 1 117 ? -17.716 13.867 0.594 1.00 32.43 235 LEU A N 1
ATOM 718 C CA . LEU A 1 117 ? -17.277 13.934 1.974 1.00 30.48 235 LEU A CA 1
ATOM 719 C C . LEU A 1 117 ? -15.844 13.439 1.979 1.00 31.08 235 LEU A C 1
ATOM 720 O O . LEU A 1 117 ? -15.553 12.366 1.444 1.00 33.94 235 LEU A O 1
ATOM 725 N N . VAL A 1 118 ? -14.949 14.227 2.562 1.00 29.73 236 VAL A N 1
ATOM 726 C CA . VAL A 1 118 ? -13.522 13.912 2.533 1.00 30.80 236 VAL A CA 1
ATOM 727 C C . VAL A 1 118 ? -13.067 13.719 3.966 1.00 34.44 236 VAL A C 1
ATOM 728 O O . VAL A 1 118 ? -13.317 14.564 4.819 1.00 32.98 236 VAL A O 1
ATOM 732 N N . VAL A 1 119 ? -12.440 12.580 4.246 1.00 30.43 237 VAL A N 1
ATOM 733 C CA . VAL A 1 119 ? -12.009 12.274 5.604 1.00 27.39 237 VAL A CA 1
ATOM 734 C C . VAL A 1 119 ? -10.502 12.096 5.611 1.00 28.27 237 VAL A C 1
ATOM 735 O O . VAL A 1 119 ? -9.999 11.112 5.073 1.00 29.61 237 VAL A O 1
ATOM 739 N N . PRO A 1 120 ? -9.775 13.049 6.212 1.00 30.88 238 PRO A N 1
ATOM 740 C CA . PRO A 1 120 ? -8.310 13.005 6.190 1.00 29.77 238 PRO A CA 1
ATOM 741 C C . PRO A 1 120 ? -7.687 12.304 7.396 1.00 27.7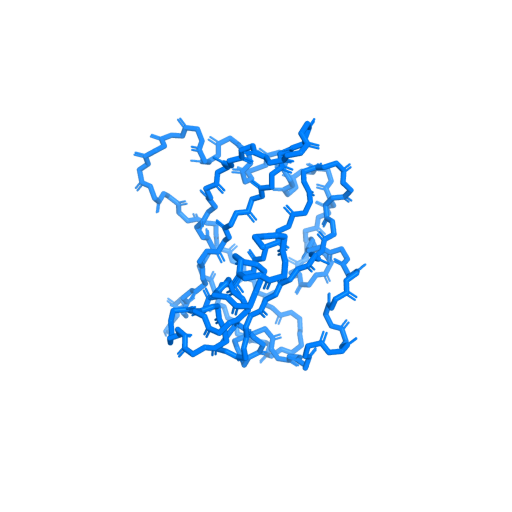0 238 PRO A C 1
ATOM 742 O O . PRO A 1 120 ? -8.177 12.412 8.519 1.00 31.98 238 PRO A O 1
ATOM 746 N N . ARG A 1 121 ? -6.599 11.583 7.145 1.00 31.07 239 ARG A N 1
ATOM 747 C CA . ARG A 1 121 ? -5.783 11.024 8.205 1.00 32.82 239 ARG A CA 1
ATOM 748 C C . ARG A 1 121 ? -4.329 11.351 7.876 1.00 32.48 239 ARG A C 1
ATOM 749 O O . ARG A 1 121 ? -3.914 11.224 6.730 1.00 37.49 239 ARG A O 1
ATOM 757 N N . VAL A 1 122 ? -3.578 11.797 8.873 1.00 34.34 240 VAL A N 1
ATOM 758 C CA . VAL A 1 122 ? -2.194 12.198 8.652 1.00 35.20 240 VAL A CA 1
ATOM 759 C C . VAL A 1 122 ? -1.238 11.115 9.134 1.00 36.46 240 VAL A C 1
ATOM 760 O O . VAL A 1 122 ? -1.446 10.523 10.193 1.00 42.66 240 VAL A O 1
ATOM 764 N N . PHE A 1 123 ? -0.202 10.839 8.341 1.00 32.20 241 PHE A N 1
ATOM 765 C CA . PHE A 1 123 ? 0.856 9.926 8.747 1.00 36.74 241 PHE A CA 1
ATOM 766 C C . PHE A 1 123 ? 2.194 10.427 8.230 1.00 38.04 241 PHE A C 1
ATOM 767 O O . PHE A 1 123 ? 2.233 11.263 7.329 1.00 36.03 241 PHE A O 1
ATOM 775 N N . ARG A 1 124 ? 3.279 9.912 8.805 1.00 40.95 242 ARG A N 1
ATOM 776 C CA . ARG A 1 124 ? 4.624 10.349 8.450 1.00 43.51 242 ARG A CA 1
ATOM 777 C C . ARG A 1 124 ? 5.339 9.280 7.640 1.00 45.16 242 ARG A C 1
ATOM 778 O O . ARG A 1 124 ? 5.333 8.107 8.005 1.00 50.23 242 ARG A O 1
ATOM 786 N N . ALA A 1 125 ? 5.949 9.695 6.536 1.00 46.43 243 ALA A N 1
ATOM 787 C CA . ALA A 1 125 ? 6.799 8.813 5.742 1.00 51.07 243 ALA A CA 1
ATOM 788 C C . ALA A 1 125 ? 7.948 9.622 5.147 1.00 52.88 243 ALA A C 1
ATOM 789 O O . ALA A 1 125 ? 7.728 10.703 4.602 1.00 52.93 243 ALA A O 1
ATOM 791 N N . ALA A 1 126 ? 9.166 9.105 5.260 1.00 55.06 244 ALA A N 1
ATOM 792 C CA . ALA A 1 126 ? 10.334 9.760 4.672 1.00 55.47 244 ALA A CA 1
ATOM 793 C C . ALA A 1 126 ? 10.490 11.223 5.101 1.00 58.54 244 ALA A C 1
ATOM 794 O O . ALA A 1 126 ? 10.721 12.102 4.268 1.00 56.61 244 ALA A O 1
ATOM 796 N N . GLY A 1 127 ? 10.343 11.479 6.397 1.00 59.19 245 GLY A N 1
ATOM 797 C CA . GLY A 1 127 ? 10.602 12.797 6.947 1.00 60.73 245 GLY A CA 1
ATOM 798 C C . GLY A 1 127 ? 9.541 13.839 6.652 1.00 61.71 245 GLY A C 1
ATOM 799 O O . GLY A 1 127 ? 9.669 14.995 7.060 1.00 67.93 245 GLY A O 1
ATOM 800 N N . GLU A 1 128 ? 8.496 13.440 5.939 1.00 56.85 246 GLU A N 1
ATOM 801 C CA . GLU A 1 128 ? 7.393 14.349 5.652 1.00 51.60 246 GLU A CA 1
ATOM 802 C C . GLU A 1 128 ? 6.060 13.745 6.046 1.00 52.33 246 GLU A C 1
ATOM 803 O O . GLU A 1 128 ? 5.953 12.540 6.269 1.00 60.05 246 GLU A O 1
ATOM 809 N N . ARG A 1 129 ? 5.040 14.591 6.126 1.00 36.71 247 ARG A N 1
ATOM 810 C CA . ARG A 1 129 ? 3.698 14.119 6.425 1.00 36.80 247 ARG A CA 1
ATOM 811 C C . ARG A 1 129 ? 2.870 14.024 5.162 1.00 38.92 247 ARG A C 1
ATOM 812 O O . ARG A 1 129 ? 3.002 14.847 4.258 1.00 35.37 247 ARG A O 1
ATOM 820 N N . LEU A 1 130 ? 2.007 13.011 5.104 1.00 33.02 248 LEU A N 1
ATOM 821 C CA . LEU A 1 130 ? 1.069 12.875 4.009 1.00 31.64 248 LEU A CA 1
ATOM 822 C C . LEU A 1 130 ? -0.310 12.786 4.623 1.00 28.74 248 LEU A C 1
ATOM 823 O O . LEU A 1 130 ? -0.446 12.345 5.765 1.00 33.14 248 LEU A O 1
ATOM 828 N N . LEU A 1 131 ? -1.312 13.259 3.897 1.00 30.00 249 LEU A N 1
ATOM 829 C CA . LEU A 1 131 ? -2.695 13.058 4.301 1.00 29.56 249 LEU A CA 1
ATOM 830 C C . LEU A 1 131 ? -3.325 12.046 3.378 1.00 29.86 249 LEU A C 1
ATOM 831 O O . LEU A 1 131 ? -3.401 12.267 2.163 1.00 29.71 249 LEU A O 1
ATOM 836 N N . LEU A 1 132 ? -3.801 10.945 3.956 1.00 30.63 250 LEU A N 1
ATOM 837 C CA . LEU A 1 132 ? -4.533 9.938 3.200 1.00 28.12 250 LEU A CA 1
ATOM 838 C C . LEU A 1 132 ? -5.997 10.291 3.362 1.00 28.05 250 LEU A C 1
ATOM 839 O O . LEU A 1 132 ? -6.504 10.298 4.476 1.00 32.17 250 LEU A O 1
ATOM 844 N N . CYS A 1 133 ? -6.647 10.639 2.258 1.00 28.81 251 CYS A N 1
ATOM 845 C CA . CYS A 1 133 ? -8.018 11.129 2.309 1.00 29.21 251 CYS A CA 1
ATOM 846 C C . CYS A 1 133 ? -8.958 10.132 1.664 1.00 25.39 251 CYS A C 1
ATOM 847 O O . CYS A 1 133 ? -8.829 9.825 0.478 1.00 29.68 251 CYS A O 1
ATOM 850 N N . GLN A 1 134 ? -9.928 9.664 2.440 1.00 25.78 252 GLN A N 1
ATOM 851 C CA . GLN A 1 134 ? -11.007 8.823 1.933 1.00 28.43 252 GLN A CA 1
ATOM 852 C C . GLN A 1 134 ? -12.096 9.723 1.366 1.00 30.40 252 GLN A C 1
ATOM 853 O O . GLN A 1 134 ? -12.375 10.788 1.923 1.00 33.19 252 GLN A O 1
ATOM 859 N N . ILE A 1 135 ? -12.685 9.315 0.245 1.00 28.76 253 ILE A N 1
ATOM 860 C CA . ILE A 1 135 ? -13.744 10.118 -0.390 1.00 31.59 253 ILE A CA 1
ATOM 861 C C . ILE A 1 135 ? -15.018 9.302 -0.500 1.00 32.51 253 ILE A C 1
ATOM 862 O O . ILE A 1 135 ? -14.980 8.148 -0.924 1.00 32.01 253 ILE A O 1
ATOM 867 N N . ASP A 1 136 ? -16.144 9.905 -0.118 1.00 29.99 254 ASP A N 1
ATOM 868 C CA . ASP A 1 136 ? -17.458 9.275 -0.221 1.00 28.87 254 ASP A CA 1
ATOM 869 C C . ASP A 1 136 ? -18.424 10.235 -0.892 1.00 30.94 254 ASP A C 1
ATOM 870 O O . ASP A 1 136 ? -18.266 11.441 -0.779 1.00 32.31 254 ASP A O 1
ATOM 875 N N . PRO A 1 137 ? -19.448 9.710 -1.576 1.00 33.15 255 PRO A N 1
ATOM 876 C CA . PRO A 1 137 ? -20.466 10.640 -2.073 1.00 35.13 255 PRO A CA 1
ATOM 877 C C . PRO A 1 137 ? -21.282 11.216 -0.922 1.00 35.56 255 PRO A C 1
ATOM 878 O O . PRO A 1 137 ? -21.521 10.532 0.073 1.00 37.63 255 PRO A O 1
ATOM 882 N N . ALA A 1 138 ? -21.721 12.461 -1.061 1.00 35.06 256 ALA A N 1
ATOM 883 C CA . ALA A 1 138 ? -22.424 13.142 0.025 1.00 36.52 256 ALA A CA 1
ATOM 884 C C . ALA A 1 138 ? -23.924 13.017 -0.089 1.00 44.92 256 ALA A C 1
ATOM 885 O O . ALA A 1 138 ? -24.633 13.117 0.911 1.00 45.10 256 ALA A O 1
ATOM 887 N N . ASP A 1 139 ? -24.407 12.825 -1.311 1.00 48.51 257 ASP A N 1
ATOM 888 C CA . ASP A 1 139 ? -25.845 12.792 -1.560 1.00 54.32 257 ASP A CA 1
ATOM 889 C C . ASP A 1 139 ? -26.265 11.443 -2.129 1.00 64.32 257 ASP A C 1
ATOM 890 O O . ASP A 1 139 ? -25.424 10.662 -2.577 1.00 65.69 257 ASP A O 1
#

Radius of gyration: 13.47 Å; Cα contacts (8 Å, |Δi|>4): 233; chains: 1; bounding box: 38×33×31 Å

Secondary structure (DSSP, 8-state):
-HHHHHHHHHHHHHH--S-EEEEETTT-BEEEE-HHHHHHHT--HHHHTT-BGGGGBTT--HHHHHHHHHHHHTT-S-PPEEEEBTTT--EEEEEEEEEEETTEEEEEEEEEE--

InterPro domains:
  IPR000014 PAS domain [PF13188] (150-204)
  IPR000014 PAS domain [PF13426] (279-378)
  IPR000014 PAS domain [PS50112] (147-199)
  IPR000014 PAS domain [SM00091] (149-216)
  IPR000014 PAS domain [SM00091] (268-337)
  IPR000014 PAS domain [cd00130] (160-253)
  IPR000014 PAS domain [cd00130] (279-376)
  IPR002197 DNA binding HTH domain, Fis-type [PF02954] (419-457)
  IPR002197 DNA binding HTH domain, Fis-type [PR01590] (423-440)
  IPR002197 DNA binding HTH domain, Fis-type [PR01590] (440-460)
  IPR009057 Homedomain-like superfamily [SSF46689] (394-459)
  IPR011785 Transcription regulator PpsR [TIGR02040] (18-459)
  IPR035965 PAS domain superfamily [SSF55785] (140-234)
  IPR035965 PAS domain superfamily [SSF55785] (278-378)

Foldseek 3Di:
DVVVVVVVVVVCQAVDLFWKFKAFLVPQATQDTYVNVCVQLQHDRVVRHRHRPQVQFPPGDNPVVSVVQVVQLVVVPQAWDWTQGPNVRFIKTWGWHWDDDPRGIMIMITIDGDD

Sequence (115 aa):
TQREMETRYRVVLDDVSRDPMVLVSMSTGRIVDLNSSAAGLLLGGVRQDLLGAAIAQEFEGRRRGEFMETMTNLAATESAAPVEVLARRSQKRLLVVPRVFRAAGERLLLCQIDPAD

CATH classification: 3.30.450.20